Protein AF-A0A0N0KBH3-F1 (afdb_monomer_lite)

Foldseek 3Di:
DDDLVVVLVVLVVQLVVLVVVLVVLVVVLVVLVVVVVVVVVVLVVLVVVLVVDVVSVVCVVVVVVVSVVVVVVSVVVNVVSVVSNVVSVVSSVVSVVVSVVSVVVVVVVVVVVVVVVVVVVVVVVVVVVVVVVVVVVVVVVVPPD

Radius of gyration: 36.7 Å; chains: 1; bounding box: 67×26×117 Å

Structure (mmCIF, N/CA/C/O backbone):
data_AF-A0A0N0KBH3-F1
#
_entry.id   AF-A0A0N0KBH3-F1
#
loop_
_atom_site.group_PDB
_atom_site.id
_atom_site.type_symbol
_atom_site.label_atom_id
_atom_site.label_alt_id
_atom_site.label_comp_id
_atom_site.label_asym_id
_atom_site.label_entity_id
_atom_site.label_seq_id
_atom_site.pdbx_PDB_ins_code
_atom_site.Cartn_x
_atom_site.Cartn_y
_atom_site.Cartn_z
_atom_site.occupancy
_atom_site.B_iso_or_equiv
_atom_site.auth_seq_id
_atom_site.auth_comp_id
_atom_site.auth_asym_id
_atom_site.auth_atom_id
_atom_site.pdbx_PDB_model_num
ATOM 1 N N . MET A 1 1 ? -24.428 -12.129 28.822 1.00 52.78 1 MET A N 1
ATOM 2 C CA . MET A 1 1 ? -24.285 -11.418 27.528 1.00 52.78 1 MET A CA 1
ATOM 3 C C . MET A 1 1 ? -22.824 -11.517 27.086 1.00 52.78 1 MET A C 1
ATOM 5 O O . MET A 1 1 ? -21.962 -11.253 27.911 1.00 52.78 1 MET A O 1
ATOM 9 N N . LYS A 1 2 ? -22.540 -11.960 25.853 1.00 67.19 2 LYS A N 1
ATOM 10 C CA . LYS A 1 2 ? -21.178 -12.278 25.364 1.00 67.19 2 LYS A CA 1
ATOM 11 C C . LYS A 1 2 ? -20.293 -11.015 25.296 1.00 67.19 2 LYS A C 1
ATOM 13 O O . LYS A 1 2 ? -20.786 -9.957 24.891 1.00 67.19 2 LYS A O 1
ATOM 18 N N . ASP A 1 3 ? -19.036 -11.135 25.725 1.00 82.50 3 ASP A N 1
ATOM 19 C CA . ASP A 1 3 ? -18.014 -10.076 25.684 1.00 82.50 3 ASP A CA 1
ATOM 20 C C . ASP A 1 3 ? -17.643 -9.753 24.224 1.00 82.50 3 ASP A C 1
ATOM 22 O O . ASP A 1 3 ? -17.403 -10.668 23.434 1.00 82.50 3 ASP A O 1
ATOM 26 N N . LEU A 1 4 ? -17.631 -8.467 23.855 1.00 88.31 4 LEU A N 1
ATOM 27 C CA . LEU A 1 4 ? -17.267 -7.996 22.511 1.00 88.31 4 LEU A CA 1
ATOM 28 C C . LEU A 1 4 ? -15.755 -7.800 22.354 1.00 88.31 4 LEU A C 1
ATOM 30 O O . LEU A 1 4 ? -15.269 -7.741 21.226 1.00 88.31 4 LEU A O 1
ATOM 34 N N . LYS A 1 5 ? -14.982 -7.757 23.448 1.00 89.38 5 LYS A N 1
ATOM 35 C CA . LYS A 1 5 ? -13.524 -7.555 23.399 1.00 89.38 5 LYS A CA 1
ATOM 36 C C . LYS A 1 5 ? -12.787 -8.560 22.503 1.00 89.38 5 LYS A C 1
ATOM 38 O O . LYS A 1 5 ? -11.883 -8.141 21.778 1.00 89.38 5 LYS A O 1
ATOM 43 N N . PRO A 1 6 ? -13.122 -9.869 22.483 1.00 93.19 6 PRO A N 1
ATOM 44 C CA . PRO A 1 6 ? -12.511 -10.804 21.541 1.00 93.19 6 PRO A CA 1
ATOM 45 C C . PRO A 1 6 ? -12.784 -10.446 20.074 1.00 93.19 6 PRO A C 1
ATOM 47 O O . PRO A 1 6 ? -11.869 -10.544 19.261 1.00 93.19 6 PRO A O 1
ATOM 50 N N . LEU A 1 7 ? -13.999 -9.989 19.751 1.00 91.94 7 LEU A N 1
ATOM 51 C CA . LEU A 1 7 ? -14.376 -9.583 18.394 1.00 91.94 7 LEU A CA 1
ATOM 52 C C . LEU A 1 7 ? -13.689 -8.280 17.980 1.00 91.94 7 LEU A C 1
ATOM 54 O O . LEU A 1 7 ? -13.207 -8.185 16.858 1.00 91.94 7 LEU A O 1
ATOM 58 N N . ILE A 1 8 ? -13.561 -7.309 18.886 1.00 93.62 8 ILE A N 1
ATOM 59 C CA . ILE A 1 8 ? -12.809 -6.071 18.622 1.00 93.62 8 ILE A CA 1
ATOM 60 C C . ILE A 1 8 ? -11.345 -6.394 18.308 1.00 93.62 8 ILE A C 1
ATOM 62 O O . ILE A 1 8 ? -10.806 -5.912 17.318 1.00 93.62 8 ILE A O 1
ATOM 66 N N . ARG A 1 9 ? -10.710 -7.277 19.092 1.00 95.69 9 ARG A N 1
ATOM 67 C CA . ARG A 1 9 ? -9.327 -7.710 18.823 1.00 95.69 9 ARG A CA 1
ATOM 68 C C . ARG A 1 9 ? -9.185 -8.444 17.493 1.00 95.69 9 ARG A C 1
ATOM 70 O O . ARG A 1 9 ? -8.158 -8.296 16.839 1.00 95.69 9 ARG A O 1
ATOM 77 N N . LEU A 1 10 ? -10.179 -9.244 17.111 1.00 95.38 10 LEU A N 1
ATOM 78 C CA . LEU A 1 10 ? -10.188 -9.911 15.813 1.00 95.38 10 LEU A CA 1
ATOM 79 C C . LEU A 1 10 ? -10.247 -8.885 14.671 1.00 95.38 10 LEU A C 1
ATOM 81 O O . LEU A 1 10 ? -9.428 -8.956 13.764 1.00 95.38 10 LEU A O 1
ATOM 85 N N . ASN A 1 11 ? -11.142 -7.898 14.760 1.00 94.19 11 ASN A N 1
ATOM 86 C CA . ASN A 1 11 ? -11.269 -6.842 13.751 1.00 94.19 11 ASN A CA 1
ATOM 87 C C . ASN A 1 11 ? -10.026 -5.943 13.675 1.00 94.19 11 ASN A C 1
ATOM 89 O O . ASN A 1 11 ? -9.592 -5.602 12.582 1.00 94.19 11 ASN A O 1
ATOM 93 N N . GLN A 1 12 ? -9.394 -5.620 14.809 1.00 96.94 12 GLN A N 1
ATOM 94 C CA . GLN A 1 12 ? -8.119 -4.894 14.811 1.00 96.94 12 GLN A CA 1
ATOM 95 C C . GLN A 1 12 ? -7.033 -5.667 14.048 1.00 96.94 12 GLN A C 1
ATOM 97 O O . GLN A 1 12 ? -6.307 -5.084 13.248 1.00 96.94 12 GLN A O 1
ATOM 102 N N . ARG A 1 13 ? -6.933 -6.988 14.260 1.00 97.56 13 ARG A N 1
ATOM 103 C CA . ARG A 1 13 ? -5.973 -7.833 13.531 1.00 97.56 13 ARG A CA 1
ATOM 104 C C . ARG A 1 13 ? -6.260 -7.862 12.033 1.00 97.56 13 ARG A C 1
ATOM 106 O O . ARG A 1 13 ? -5.318 -7.818 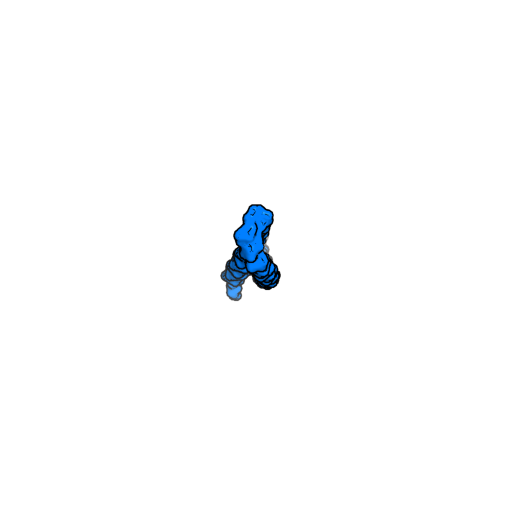11.250 1.00 97.56 13 ARG A O 1
ATOM 113 N N . GLU A 1 14 ? -7.532 -7.917 11.653 1.00 97.38 14 GLU A N 1
ATOM 114 C CA . GLU A 1 14 ? -7.958 -7.857 10.252 1.00 97.38 14 GLU A CA 1
ATOM 115 C C . GLU A 1 14 ? -7.547 -6.527 9.601 1.00 97.38 14 GLU A C 1
ATOM 117 O O . GLU A 1 14 ? -6.961 -6.514 8.519 1.00 97.38 14 GLU A O 1
ATOM 122 N N . VAL A 1 15 ? -7.772 -5.403 10.287 1.00 98.38 15 VAL A N 1
ATOM 123 C CA . VAL A 1 15 ? -7.330 -4.075 9.836 1.00 98.38 15 VAL A CA 1
ATOM 124 C C . VAL A 1 15 ? -5.812 -4.012 9.686 1.00 98.38 15 VAL A C 1
ATOM 126 O O . VAL A 1 15 ? -5.313 -3.551 8.657 1.00 98.38 15 VAL A O 1
ATOM 129 N N . ASP A 1 16 ? -5.064 -4.513 10.669 1.00 98.50 16 ASP A N 1
ATOM 130 C CA . ASP A 1 16 ? -3.601 -4.538 10.614 1.00 98.50 16 ASP A CA 1
ATOM 131 C C . ASP A 1 16 ? -3.096 -5.405 9.451 1.00 98.50 16 ASP A C 1
ATOM 133 O O . ASP A 1 16 ? -2.143 -5.032 8.764 1.00 98.50 16 ASP A O 1
ATOM 137 N N . GLN A 1 17 ? -3.742 -6.545 9.197 1.00 98.25 17 GLN A N 1
ATOM 138 C CA . GLN A 1 17 ? -3.422 -7.419 8.072 1.00 98.25 17 GLN A CA 1
ATOM 139 C C . GLN A 1 17 ? -3.672 -6.719 6.733 1.00 98.25 17 GLN A C 1
ATOM 141 O O . GLN A 1 17 ? -2.781 -6.701 5.885 1.00 98.25 17 GLN A O 1
ATOM 146 N N . ARG A 1 18 ? -4.837 -6.090 6.548 1.00 98.12 18 ARG A N 1
ATOM 147 C CA . ARG A 1 18 ? -5.158 -5.360 5.311 1.00 98.12 18 ARG A CA 1
ATOM 148 C C . ARG A 1 18 ? -4.232 -4.170 5.089 1.00 98.12 18 ARG A C 1
ATOM 150 O O . ARG A 1 18 ? -3.781 -3.946 3.971 1.00 98.12 18 ARG A O 1
ATOM 157 N N . ARG A 1 19 ? -3.859 -3.459 6.157 1.00 98.50 19 ARG A N 1
ATOM 158 C CA . ARG A 1 19 ? -2.873 -2.374 6.081 1.00 98.50 19 ARG A CA 1
ATOM 159 C C . ARG A 1 19 ? -1.519 -2.877 5.582 1.00 98.50 19 ARG A C 1
ATOM 161 O O . ARG A 1 19 ? -0.905 -2.215 4.755 1.00 98.50 19 ARG A O 1
ATOM 168 N N . ARG A 1 20 ? -1.062 -4.047 6.042 1.00 98.62 20 ARG A N 1
ATOM 169 C CA . ARG A 1 20 ? 0.182 -4.653 5.535 1.00 98.62 20 ARG A CA 1
ATOM 170 C C . ARG A 1 20 ? 0.100 -4.963 4.043 1.00 98.62 20 ARG A C 1
ATOM 172 O O . ARG A 1 20 ? 1.078 -4.727 3.347 1.00 98.62 20 ARG A O 1
ATOM 179 N N . VAL A 1 21 ? -1.044 -5.444 3.555 1.00 98.44 21 VAL A N 1
ATOM 180 C CA . VAL A 1 21 ? -1.249 -5.707 2.120 1.00 98.44 21 VAL A CA 1
ATOM 181 C C . VAL A 1 21 ? -1.138 -4.418 1.301 1.00 98.44 21 VAL A C 1
ATOM 183 O O . VAL A 1 21 ? -0.412 -4.397 0.313 1.00 98.44 21 VAL A O 1
ATOM 186 N N . VAL A 1 22 ? -1.782 -3.330 1.740 1.00 98.69 22 VAL A N 1
ATOM 187 C CA . VAL A 1 22 ? -1.674 -2.012 1.082 1.00 98.69 22 VAL A CA 1
ATOM 188 C C . VAL A 1 22 ? -0.215 -1.556 1.000 1.00 98.69 22 VAL A C 1
ATOM 190 O O . VAL A 1 22 ? 0.255 -1.207 -0.080 1.00 98.69 22 VAL A O 1
ATOM 193 N N . VAL A 1 23 ? 0.526 -1.636 2.110 1.00 98.62 23 VAL A N 1
ATOM 194 C CA . VAL A 1 23 ? 1.951 -1.263 2.144 1.00 98.62 23 VAL A CA 1
ATOM 195 C C . VAL A 1 23 ? 2.778 -2.125 1.185 1.00 98.62 23 VAL A C 1
ATOM 197 O O . VAL A 1 23 ? 3.570 -1.596 0.415 1.00 98.62 23 VAL A O 1
ATOM 200 N N . GLN A 1 24 ? 2.564 -3.443 1.159 1.00 98.50 24 GLN A N 1
ATOM 201 C CA . GLN A 1 24 ? 3.282 -4.346 0.250 1.00 98.50 24 GLN A CA 1
ATOM 202 C C . GLN A 1 24 ? 3.012 -4.045 -1.233 1.00 98.50 24 GLN A C 1
ATOM 204 O O . GLN A 1 24 ? 3.914 -4.180 -2.066 1.00 98.50 24 GLN A O 1
ATOM 209 N N . LEU A 1 25 ? 1.784 -3.645 -1.576 1.00 98.50 25 LEU A N 1
ATOM 210 C CA . LEU A 1 25 ? 1.422 -3.240 -2.937 1.00 98.50 25 LEU A CA 1
ATOM 211 C C . LEU A 1 25 ? 2.068 -1.904 -3.316 1.00 98.50 25 LEU A C 1
ATOM 213 O O . LEU A 1 25 ? 2.610 -1.796 -4.414 1.00 98.50 25 LEU A O 1
ATOM 217 N N . GLN A 1 26 ? 2.084 -0.929 -2.403 1.00 98.12 26 GLN A N 1
ATOM 218 C CA . GLN A 1 26 ? 2.777 0.352 -2.596 1.00 98.12 26 GLN A CA 1
ATOM 219 C C . GLN A 1 26 ? 4.282 0.142 -2.807 1.00 98.12 26 GLN A C 1
ATOM 221 O O . GLN A 1 26 ? 4.828 0.584 -3.813 1.00 98.12 26 GLN A O 1
ATOM 226 N N . GLU A 1 27 ? 4.933 -0.656 -1.957 1.00 98.50 27 GLU A N 1
ATOM 227 C CA . GLU A 1 27 ? 6.344 -1.017 -2.143 1.00 98.50 27 GLU A CA 1
ATOM 228 C C . GLU A 1 27 ? 6.594 -1.733 -3.482 1.00 98.50 27 GLU A C 1
ATOM 230 O O . GLU A 1 27 ? 7.654 -1.591 -4.090 1.00 98.50 27 GLU A O 1
ATOM 235 N N . SER A 1 28 ? 5.635 -2.535 -3.954 1.00 98.31 28 SER A N 1
ATOM 236 C CA . SER A 1 28 ? 5.736 -3.202 -5.256 1.00 98.31 28 SER A CA 1
ATOM 237 C C . SER A 1 28 ? 5.605 -2.222 -6.421 1.00 98.31 28 SER A C 1
ATOM 239 O O . SER A 1 28 ? 6.294 -2.399 -7.425 1.00 98.31 28 SER A O 1
ATOM 241 N N . GLN A 1 29 ? 4.774 -1.182 -6.293 1.00 98.00 29 GLN A N 1
ATOM 242 C CA . GLN A 1 29 ? 4.711 -0.091 -7.267 1.00 98.00 29 GLN A CA 1
ATOM 243 C C . GLN A 1 29 ? 6.025 0.690 -7.304 1.00 98.00 29 GLN A C 1
ATOM 245 O O . GLN A 1 29 ? 6.560 0.900 -8.390 1.00 98.00 29 GLN A O 1
ATOM 250 N N . ASP A 1 30 ? 6.580 1.041 -6.144 1.00 98.19 30 ASP A N 1
ATOM 251 C CA . ASP A 1 30 ? 7.848 1.774 -6.055 1.00 98.19 30 ASP A CA 1
ATOM 252 C C . ASP A 1 30 ? 8.996 0.983 -6.692 1.00 98.19 30 ASP A C 1
ATOM 254 O O . ASP A 1 30 ? 9.768 1.517 -7.492 1.00 98.19 30 ASP A O 1
ATOM 258 N N . ARG A 1 31 ? 9.068 -0.328 -6.415 1.00 98.50 31 ARG A N 1
ATOM 259 C CA . ARG A 1 31 ? 10.031 -1.225 -7.070 1.00 98.50 31 ARG A CA 1
ATOM 260 C C . ARG A 1 31 ? 9.841 -1.265 -8.583 1.00 98.50 31 ARG A C 1
ATOM 262 O O . ARG A 1 31 ? 10.826 -1.180 -9.307 1.00 98.50 31 ARG A O 1
ATOM 269 N N . LEU A 1 32 ? 8.602 -1.359 -9.071 1.00 98.31 32 LEU A N 1
ATOM 270 C CA . LEU A 1 32 ? 8.322 -1.383 -10.509 1.00 98.31 32 LEU A CA 1
ATOM 271 C C . LEU A 1 32 ? 8.749 -0.079 -11.198 1.00 98.31 32 LEU A C 1
ATOM 273 O O . LEU A 1 32 ? 9.273 -0.118 -12.311 1.00 98.31 32 LEU A O 1
ATOM 277 N N . VAL A 1 33 ? 8.534 1.068 -10.547 1.00 97.75 33 VAL A N 1
ATOM 278 C CA . VAL A 1 33 ? 8.978 2.375 -11.052 1.00 97.75 33 VAL A CA 1
ATOM 279 C C . VAL A 1 33 ? 10.501 2.416 -11.137 1.00 97.75 33 VAL A C 1
ATOM 281 O O . VAL A 1 33 ? 11.030 2.729 -12.201 1.00 97.75 33 VAL A O 1
ATOM 284 N N . ALA A 1 34 ? 11.203 2.007 -10.078 1.00 98.25 34 ALA A N 1
ATOM 285 C CA . ALA A 1 34 ? 12.663 1.954 -10.073 1.00 98.25 34 ALA A CA 1
ATOM 286 C C . ALA A 1 34 ? 13.222 0.984 -11.136 1.00 98.25 34 ALA A C 1
ATOM 288 O O . ALA A 1 34 ? 14.166 1.325 -11.848 1.00 98.25 34 ALA A O 1
ATOM 289 N N . GLU A 1 35 ? 12.625 -0.204 -11.288 1.00 98.12 35 GLU A N 1
ATOM 290 C CA . GLU A 1 35 ? 12.979 -1.170 -12.339 1.00 98.12 35 GLU A CA 1
ATOM 291 C C . GLU A 1 35 ? 12.814 -0.562 -13.737 1.00 98.12 35 GLU A C 1
ATOM 293 O O . GLU A 1 35 ? 13.702 -0.696 -14.582 1.00 98.12 35 GLU A O 1
ATOM 298 N N . ARG A 1 36 ? 11.696 0.132 -13.982 1.00 97.94 36 ARG A N 1
ATOM 299 C CA . ARG A 1 36 ? 11.432 0.797 -15.261 1.00 97.94 36 ARG A CA 1
ATOM 300 C C . ARG A 1 3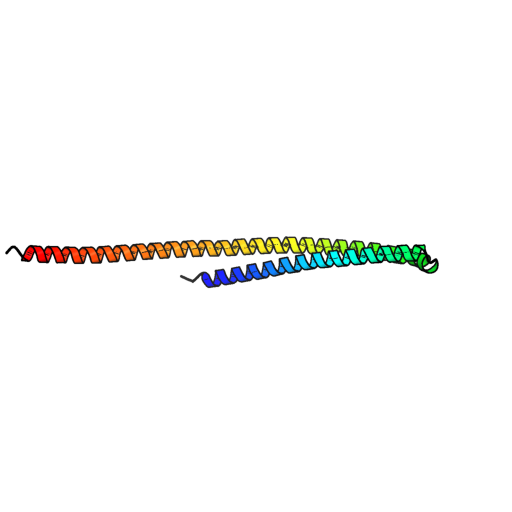6 ? 12.446 1.904 -15.528 1.00 97.94 36 ARG A C 1
ATOM 302 O O . ARG A 1 36 ? 12.954 1.992 -16.638 1.00 97.94 36 ARG A O 1
ATOM 309 N N . GLU A 1 37 ? 12.754 2.741 -14.544 1.00 98.25 37 GLU A N 1
ATOM 310 C CA . GLU A 1 37 ? 13.740 3.815 -14.703 1.00 98.25 37 GLU A CA 1
ATOM 311 C C . GLU A 1 37 ? 15.121 3.261 -15.056 1.00 98.25 37 GLU A C 1
ATOM 313 O O . GLU A 1 37 ? 15.750 3.735 -16.001 1.00 98.25 37 GLU A O 1
ATOM 318 N N . GLN A 1 38 ? 15.572 2.216 -14.358 1.00 98.12 38 GLN A N 1
ATOM 319 C CA . GLN A 1 38 ? 16.831 1.539 -14.675 1.00 98.12 38 GLN A CA 1
ATOM 320 C C . GLN A 1 38 ? 16.826 0.959 -16.090 1.00 98.12 38 GLN A C 1
ATOM 322 O O . GLN A 1 38 ? 17.811 1.096 -16.816 1.00 98.12 38 GLN A O 1
ATOM 327 N N . PHE A 1 39 ? 15.717 0.341 -16.495 1.00 98.06 39 PHE A N 1
ATOM 328 C CA . PHE A 1 39 ? 15.544 -0.170 -17.847 1.00 98.06 39 PHE A CA 1
ATOM 329 C C . PHE A 1 39 ? 15.633 0.948 -18.898 1.00 98.06 39 PHE A C 1
ATOM 331 O O . PHE A 1 39 ? 16.373 0.816 -19.868 1.00 98.06 39 PHE A O 1
ATOM 338 N N . GLU A 1 40 ? 14.961 2.081 -18.691 1.00 97.94 40 GLU A N 1
ATOM 339 C CA . GLU A 1 40 ? 15.025 3.221 -19.616 1.00 97.94 40 GLU A CA 1
ATOM 340 C C . GLU A 1 40 ? 16.443 3.803 -19.730 1.00 97.94 40 GLU A C 1
ATOM 342 O O . GLU A 1 40 ? 16.877 4.163 -20.825 1.00 97.94 40 GLU A O 1
ATOM 347 N N . GLN A 1 41 ? 17.213 3.827 -18.636 1.00 98.12 41 GLN A N 1
ATOM 348 C CA . GLN A 1 41 ? 18.628 4.212 -18.693 1.00 98.12 41 GLN A CA 1
ATOM 349 C C . GLN A 1 41 ? 19.457 3.235 -19.536 1.00 98.12 41 GLN A C 1
ATOM 351 O O . GLN A 1 41 ? 20.274 3.664 -20.351 1.00 98.12 41 GLN A O 1
ATOM 356 N N . GLN A 1 42 ? 19.226 1.925 -19.402 1.00 97.00 42 GLN A N 1
ATOM 357 C CA . GLN A 1 42 ? 19.899 0.919 -20.233 1.00 97.00 42 GLN A CA 1
ATOM 358 C C . GLN A 1 42 ? 19.560 1.089 -21.718 1.00 97.00 42 GLN A C 1
ATOM 360 O O . GLN A 1 42 ? 20.443 0.975 -22.564 1.00 97.00 42 GLN A O 1
ATOM 365 N N . VAL A 1 43 ? 18.305 1.416 -22.043 1.00 97.44 43 VAL A N 1
ATOM 366 C CA . VAL A 1 43 ? 17.875 1.694 -23.422 1.00 97.44 43 VAL A CA 1
ATOM 367 C C . VAL A 1 43 ? 18.636 2.878 -24.020 1.00 97.44 43 VAL A C 1
ATOM 369 O O . VAL A 1 43 ? 19.040 2.816 -25.182 1.00 97.44 43 VAL A O 1
ATOM 372 N N . ILE A 1 44 ? 18.850 3.945 -23.243 1.00 97.62 44 ILE A N 1
ATOM 373 C CA . ILE A 1 44 ? 19.622 5.115 -23.685 1.00 97.62 44 ILE A CA 1
ATOM 374 C C . ILE A 1 44 ? 21.069 4.715 -23.992 1.00 97.62 44 ILE A C 1
ATOM 376 O O . ILE A 1 44 ? 21.565 5.029 -25.073 1.00 97.62 44 ILE A O 1
ATOM 380 N N . VAL A 1 45 ? 21.714 3.973 -23.087 1.00 96.44 45 VAL A N 1
ATOM 381 C CA . VAL A 1 45 ? 23.091 3.491 -23.279 1.00 96.44 45 VAL A CA 1
ATOM 382 C C . VAL A 1 45 ? 23.204 2.624 -24.535 1.00 96.44 45 VAL A C 1
ATOM 384 O O . VAL A 1 45 ? 24.087 2.856 -25.358 1.00 96.44 45 VAL A O 1
ATOM 387 N N . GLU A 1 46 ? 22.293 1.668 -24.727 1.00 94.94 46 GLU A N 1
ATOM 388 C CA . GLU A 1 46 ? 22.314 0.767 -25.886 1.00 94.94 46 GLU A CA 1
ATOM 389 C C . GLU A 1 46 ? 22.135 1.528 -27.208 1.00 94.94 46 GLU A C 1
ATOM 391 O O . GLU A 1 46 ? 22.816 1.249 -28.197 1.00 94.94 46 GLU A O 1
ATOM 396 N N . ARG A 1 47 ? 21.251 2.534 -27.228 1.00 95.81 47 ARG A N 1
ATOM 397 C CA . ARG A 1 47 ? 21.065 3.417 -28.388 1.00 95.81 47 ARG A CA 1
ATOM 398 C C . ARG A 1 47 ? 22.341 4.182 -28.717 1.00 95.81 47 ARG A C 1
ATOM 400 O O . ARG A 1 47 ? 22.721 4.253 -29.885 1.00 95.81 47 ARG A O 1
ATOM 407 N N . ASP A 1 48 ? 22.975 4.769 -27.710 1.00 96.56 48 ASP A N 1
ATOM 408 C CA . ASP A 1 48 ? 24.164 5.594 -27.905 1.00 96.56 48 ASP A CA 1
ATOM 409 C C . ASP A 1 48 ? 25.356 4.733 -28.377 1.00 96.56 48 ASP A C 1
ATOM 411 O O . ASP A 1 48 ? 26.107 5.145 -29.262 1.00 96.56 48 ASP A O 1
ATOM 415 N N . LEU A 1 49 ? 25.473 3.490 -27.895 1.00 95.19 49 LEU A N 1
ATOM 416 C CA . LEU A 1 49 ? 26.447 2.514 -28.399 1.00 95.19 49 LEU A CA 1
ATOM 417 C C . LEU A 1 49 ? 26.158 2.110 -29.850 1.00 95.19 49 LEU A C 1
ATOM 419 O O . LEU A 1 49 ? 27.052 2.170 -30.696 1.00 95.19 49 LEU A O 1
ATOM 423 N N . ALA A 1 50 ? 24.908 1.774 -30.175 1.00 95.25 50 ALA A N 1
ATOM 424 C CA . ALA A 1 50 ? 24.509 1.427 -31.538 1.00 95.25 50 ALA A CA 1
ATOM 425 C C . ALA A 1 50 ? 24.731 2.567 -32.548 1.00 95.25 50 ALA A C 1
ATOM 427 O O . ALA A 1 50 ? 24.943 2.303 -33.729 1.00 95.25 50 ALA A O 1
ATOM 428 N N . ALA A 1 51 ? 24.724 3.827 -32.102 1.00 94.50 51 ALA A N 1
ATOM 429 C CA . ALA A 1 51 ? 25.043 4.978 -32.945 1.00 94.50 51 ALA A CA 1
ATOM 430 C C . ALA A 1 51 ? 26.537 5.074 -33.315 1.00 94.50 51 ALA A C 1
ATOM 432 O O . ALA A 1 51 ? 26.883 5.740 -34.291 1.00 94.50 51 ALA A O 1
ATOM 433 N N . THR A 1 52 ? 27.419 4.426 -32.548 1.00 96.06 52 THR A N 1
ATOM 434 C CA . THR A 1 52 ? 28.883 4.517 -32.705 1.00 96.06 52 THR A CA 1
ATOM 435 C C . THR A 1 52 ? 29.522 3.258 -33.295 1.00 96.06 52 THR A C 1
ATOM 437 O O . THR A 1 52 ? 30.619 3.343 -33.845 1.00 96.06 52 THR A O 1
ATOM 440 N N . ASP A 1 53 ? 28.835 2.113 -33.255 1.00 95.50 53 ASP A N 1
ATOM 441 C CA . ASP A 1 53 ? 29.318 0.831 -33.777 1.00 95.50 53 ASP A CA 1
ATOM 442 C C . ASP A 1 53 ? 28.379 0.265 -34.862 1.00 95.50 53 ASP A C 1
ATOM 444 O O . ASP A 1 53 ? 27.199 0.001 -34.629 1.00 95.50 53 ASP A O 1
ATOM 448 N N . LEU A 1 54 ? 28.914 0.027 -36.067 1.00 92.00 54 LEU A N 1
ATOM 449 C CA . LEU A 1 54 ? 28.153 -0.463 -37.225 1.00 92.00 54 LEU A CA 1
ATOM 450 C C . LEU A 1 54 ? 27.588 -1.884 -37.039 1.00 92.00 54 LEU A C 1
ATOM 452 O O . LEU A 1 54 ? 26.572 -2.225 -37.648 1.00 92.00 54 LEU A O 1
ATOM 456 N N . MET A 1 55 ? 28.243 -2.740 -36.253 1.00 91.75 55 MET A N 1
ATOM 457 C CA . MET A 1 55 ? 27.737 -4.079 -35.943 1.00 91.75 55 MET A CA 1
ATOM 458 C C . MET A 1 55 ? 26.552 -3.992 -34.981 1.00 91.75 55 MET A C 1
ATOM 460 O O . MET A 1 55 ? 25.541 -4.653 -35.223 1.00 91.75 55 MET A O 1
ATOM 464 N N . LEU A 1 56 ? 26.627 -3.129 -33.964 1.00 92.50 56 LEU A N 1
ATOM 465 C CA . LEU A 1 56 ? 25.509 -2.872 -33.047 1.00 92.50 56 LEU A CA 1
ATOM 466 C C . LEU A 1 56 ? 24.342 -2.152 -33.742 1.00 92.50 56 LEU A C 1
ATOM 468 O O . LEU A 1 56 ? 23.179 -2.488 -33.517 1.00 92.50 56 LEU A O 1
ATOM 472 N N . ALA A 1 57 ? 24.624 -1.240 -34.675 1.00 93.12 57 ALA A N 1
ATOM 473 C CA . ALA A 1 57 ? 23.600 -0.578 -35.485 1.00 93.12 57 ALA A CA 1
ATOM 474 C C . ALA A 1 57 ? 22.709 -1.577 -36.250 1.00 93.12 57 ALA A C 1
ATOM 476 O O . ALA A 1 57 ? 21.511 -1.347 -36.423 1.00 93.12 57 ALA A O 1
ATOM 477 N N . LYS A 1 58 ? 23.273 -2.712 -36.693 1.00 94.88 58 LYS A N 1
ATOM 478 C CA . LYS A 1 58 ? 22.529 -3.756 -37.419 1.00 94.88 58 LYS A CA 1
ATOM 479 C C . LYS A 1 58 ? 21.574 -4.544 -36.521 1.00 94.88 58 LYS A C 1
ATOM 481 O O . LYS A 1 58 ? 20.517 -4.955 -36.996 1.00 94.88 58 LYS A O 1
ATOM 486 N N . SER A 1 59 ? 21.924 -4.777 -35.255 1.00 93.50 59 SER A N 1
ATOM 487 C CA . SER A 1 59 ? 21.068 -5.491 -34.293 1.00 93.50 59 SER A CA 1
ATOM 488 C C . SER A 1 59 ? 20.055 -4.573 -33.599 1.00 93.50 59 SER A C 1
ATOM 490 O O . SER A 1 59 ? 19.018 -5.053 -33.130 1.00 93.50 59 SER A O 1
ATOM 492 N N . TYR A 1 60 ? 20.301 -3.261 -33.588 1.00 93.56 60 TYR A N 1
ATOM 493 C CA . TYR A 1 60 ? 19.478 -2.275 -32.890 1.00 93.56 60 TYR A CA 1
ATOM 494 C C . TYR A 1 60 ? 17.974 -2.306 -33.235 1.00 93.56 60 TYR A C 1
ATOM 496 O O . TYR A 1 60 ? 17.168 -2.249 -32.310 1.00 93.56 60 TYR A O 1
ATOM 504 N N . PRO A 1 61 ? 17.520 -2.488 -34.495 1.00 95.25 61 PRO A N 1
ATOM 505 C CA . PRO A 1 61 ? 16.084 -2.569 -34.787 1.00 95.25 61 PRO A CA 1
ATOM 506 C C . PRO A 1 61 ? 15.372 -3.737 -34.086 1.00 95.25 61 PRO A C 1
ATOM 508 O O . PRO A 1 61 ? 14.205 -3.628 -33.711 1.00 95.25 61 PRO A O 1
ATOM 511 N N . ALA A 1 62 ? 16.057 -4.871 -33.897 1.00 95.44 62 ALA A N 1
ATOM 512 C CA . ALA A 1 62 ? 15.501 -5.998 -33.152 1.00 95.44 62 ALA A CA 1
ATOM 513 C C . ALA A 1 62 ? 15.423 -5.689 -31.650 1.00 95.44 62 ALA A C 1
ATOM 515 O O . ALA A 1 62 ? 14.419 -6.014 -31.016 1.00 95.44 62 ALA A O 1
ATOM 516 N N . PHE A 1 63 ? 16.445 -5.020 -31.108 1.00 95.12 63 PHE A N 1
ATOM 517 C CA . PHE A 1 63 ? 16.441 -4.520 -29.735 1.00 95.12 63 PHE A CA 1
ATOM 518 C C . PHE A 1 63 ? 15.310 -3.507 -29.504 1.00 95.12 63 PHE A C 1
ATOM 520 O O . PHE A 1 63 ? 14.523 -3.690 -28.582 1.00 95.12 63 PHE A O 1
ATOM 527 N N . ALA A 1 64 ? 15.150 -2.510 -30.378 1.00 95.88 64 ALA A N 1
ATOM 528 C CA . ALA A 1 64 ? 14.120 -1.476 -30.264 1.00 95.88 64 ALA A CA 1
ATOM 529 C C . ALA A 1 64 ? 12.697 -2.061 -30.207 1.00 95.88 64 ALA A C 1
ATOM 531 O O . ALA A 1 64 ? 11.914 -1.684 -29.339 1.00 95.88 64 ALA A O 1
ATOM 532 N N . ARG A 1 65 ? 12.388 -3.061 -31.045 1.00 97.31 65 ARG A N 1
ATOM 533 C CA . ARG A 1 65 ? 11.099 -3.777 -30.969 1.00 97.31 65 ARG A CA 1
ATOM 534 C C . ARG A 1 65 ? 10.894 -4.477 -29.627 1.00 97.31 65 ARG A C 1
ATOM 536 O O . ARG A 1 65 ? 9.796 -4.464 -29.080 1.00 97.31 65 ARG A O 1
ATOM 543 N N . ARG A 1 66 ? 11.947 -5.086 -29.071 1.00 97.12 66 ARG A N 1
ATOM 544 C CA . ARG A 1 66 ? 11.881 -5.697 -27.735 1.00 97.12 66 ARG A CA 1
ATOM 545 C C . ARG A 1 66 ? 11.656 -4.641 -26.652 1.00 97.12 66 ARG A C 1
ATOM 547 O O . ARG A 1 66 ? 10.921 -4.907 -25.708 1.00 97.12 66 ARG A O 1
ATOM 554 N N . VAL A 1 67 ? 12.261 -3.462 -26.788 1.00 97.88 67 VAL A N 1
ATOM 555 C CA . VAL A 1 67 ? 12.068 -2.349 -25.851 1.00 97.88 67 VAL A CA 1
ATOM 556 C C . VAL A 1 67 ? 10.614 -1.893 -25.821 1.00 97.88 67 VAL A C 1
ATOM 558 O O . VAL A 1 67 ? 10.067 -1.729 -24.737 1.00 97.88 67 VAL A O 1
ATOM 561 N N . GLU A 1 68 ? 9.974 -1.741 -26.980 1.00 97.50 68 GLU A N 1
ATOM 562 C CA . GLU A 1 68 ? 8.545 -1.409 -27.067 1.00 97.50 68 GLU A CA 1
ATOM 563 C C . GLU A 1 68 ? 7.685 -2.451 -26.339 1.00 97.50 68 GLU A C 1
ATOM 565 O O . GLU A 1 68 ? 6.904 -2.100 -25.458 1.00 97.50 68 GLU A O 1
ATOM 570 N N . MET A 1 69 ? 7.916 -3.744 -26.597 1.00 98.06 69 MET A N 1
ATOM 571 C CA . MET A 1 69 ? 7.188 -4.821 -25.913 1.00 98.06 69 MET A CA 1
ATOM 572 C C . MET A 1 69 ? 7.358 -4.792 -24.386 1.00 98.06 69 MET A C 1
ATOM 574 O O . MET A 1 69 ? 6.401 -5.052 -23.654 1.00 98.06 69 MET A O 1
ATOM 578 N N . LEU A 1 70 ? 8.571 -4.497 -23.906 1.00 97.56 70 LEU A N 1
ATOM 579 C CA . LEU A 1 70 ? 8.871 -4.407 -22.476 1.00 97.56 70 LEU A CA 1
ATOM 580 C C . LEU A 1 70 ? 8.239 -3.165 -21.840 1.00 97.56 70 LEU A C 1
ATOM 582 O O . LEU A 1 70 ? 7.721 -3.257 -20.730 1.00 97.56 70 LEU A O 1
ATOM 586 N N . ARG A 1 71 ? 8.221 -2.020 -22.532 1.00 98.06 71 ARG A N 1
ATOM 587 C CA . ARG A 1 71 ? 7.511 -0.816 -22.070 1.00 98.06 71 ARG A CA 1
ATOM 588 C C . ARG A 1 71 ? 6.025 -1.089 -21.890 1.00 98.06 71 ARG A C 1
ATOM 590 O O . ARG A 1 71 ? 5.493 -0.812 -20.816 1.00 98.06 71 ARG A O 1
ATOM 597 N N . ASP A 1 72 ? 5.397 -1.727 -22.874 1.00 98.25 72 ASP A N 1
ATOM 598 C CA . ASP A 1 72 ? 3.993 -2.123 -22.771 1.00 98.25 72 ASP A CA 1
ATOM 599 C C . ASP A 1 72 ? 3.768 -3.095 -21.598 1.00 98.25 72 ASP A C 1
ATOM 601 O O . ASP A 1 72 ? 2.731 -3.069 -20.934 1.00 98.25 72 ASP A O 1
ATOM 605 N N . GLU A 1 73 ? 4.730 -3.980 -21.318 1.00 97.88 73 GLU A N 1
ATOM 606 C CA . GLU A 1 73 ? 4.670 -4.881 -20.166 1.00 97.88 73 GLU A CA 1
ATOM 607 C C . GLU A 1 73 ? 4.751 -4.128 -18.833 1.00 97.88 73 GLU A C 1
ATOM 609 O O . GLU A 1 73 ? 3.935 -4.390 -17.945 1.00 97.88 73 GLU A O 1
ATOM 614 N N . TYR A 1 74 ? 5.671 -3.170 -18.695 1.00 98.12 74 TYR A N 1
ATOM 615 C CA . TYR A 1 74 ? 5.749 -2.299 -17.520 1.00 98.12 74 TYR A CA 1
ATOM 616 C C . TYR A 1 74 ? 4.446 -1.527 -17.307 1.00 98.12 74 TYR A C 1
ATOM 618 O O . TYR A 1 74 ? 3.962 -1.447 -16.177 1.00 98.12 74 TYR A O 1
ATOM 626 N N . GLU A 1 75 ? 3.839 -1.008 -18.374 1.00 97.94 75 GLU A N 1
ATOM 627 C CA . GLU A 1 75 ? 2.559 -0.302 -18.298 1.00 97.94 75 GLU A CA 1
ATOM 628 C C . GLU A 1 75 ? 1.419 -1.219 -17.849 1.00 97.94 75 GLU A C 1
ATOM 630 O O . GLU A 1 75 ? 0.666 -0.861 -16.938 1.00 97.94 75 GLU A O 1
ATOM 635 N N . ARG A 1 76 ? 1.324 -2.433 -18.405 1.00 98.38 76 ARG A N 1
ATOM 636 C CA . ARG A 1 76 ? 0.333 -3.435 -17.973 1.00 98.38 76 ARG A CA 1
ATOM 637 C C . ARG A 1 76 ? 0.523 -3.839 -16.511 1.00 98.38 76 ARG A C 1
ATOM 639 O O . ARG A 1 76 ? -0.458 -3.910 -15.765 1.00 98.38 76 ARG A O 1
ATOM 646 N N . ARG A 1 77 ? 1.766 -4.083 -16.081 1.00 98.25 77 ARG A N 1
ATOM 647 C CA . ARG A 1 77 ? 2.097 -4.407 -14.681 1.00 98.25 77 ARG A CA 1
ATOM 648 C C . ARG A 1 77 ? 1.726 -3.253 -13.750 1.00 98.25 77 ARG A C 1
ATOM 650 O O . ARG A 1 77 ? 1.100 -3.488 -12.720 1.00 98.25 77 ARG A O 1
ATOM 657 N N . ALA A 1 78 ? 2.027 -2.013 -14.136 1.00 98.19 78 ALA A N 1
ATOM 658 C CA . ALA A 1 78 ? 1.686 -0.827 -13.356 1.00 98.19 78 ALA A CA 1
ATOM 659 C C . ALA A 1 78 ? 0.167 -0.635 -13.240 1.00 98.19 78 ALA A C 1
ATOM 661 O O . ALA A 1 78 ? -0.335 -0.369 -12.151 1.00 98.19 78 ALA A O 1
ATOM 662 N N . ALA A 1 79 ? -0.578 -0.807 -14.335 1.00 98.25 79 ALA A N 1
ATOM 663 C CA . ALA A 1 79 ? -2.038 -0.735 -14.318 1.00 98.25 79 ALA A CA 1
ATOM 664 C C . ALA A 1 79 ? -2.656 -1.814 -13.413 1.00 98.25 79 ALA A C 1
ATOM 666 O O . ALA A 1 79 ? -3.572 -1.526 -12.645 1.00 98.25 79 ALA A O 1
ATOM 667 N N . THR A 1 80 ? -2.112 -3.032 -13.454 1.00 98.31 80 THR A N 1
ATOM 668 C CA . THR A 1 80 ? -2.553 -4.140 -12.594 1.00 98.31 80 THR A CA 1
ATOM 669 C C . THR A 1 80 ? -2.320 -3.817 -11.118 1.00 98.31 80 THR A C 1
ATOM 671 O O . THR A 1 80 ? -3.262 -3.872 -10.332 1.00 98.31 80 THR A O 1
ATOM 674 N N . LEU A 1 81 ? -1.109 -3.381 -10.750 1.00 98.38 81 LEU A N 1
ATOM 675 C CA . LEU A 1 81 ? -0.788 -2.998 -9.370 1.00 98.38 81 LEU A CA 1
ATOM 676 C C . LEU A 1 81 ? -1.629 -1.820 -8.864 1.00 98.38 81 LEU A C 1
ATOM 678 O O . LEU A 1 81 ? -1.905 -1.746 -7.670 1.00 98.38 81 LEU A O 1
ATOM 682 N N . ARG A 1 82 ? -2.023 -0.881 -9.734 1.00 98.06 82 ARG A N 1
ATOM 683 C CA . ARG A 1 82 ? -2.930 0.218 -9.356 1.00 98.06 82 ARG A C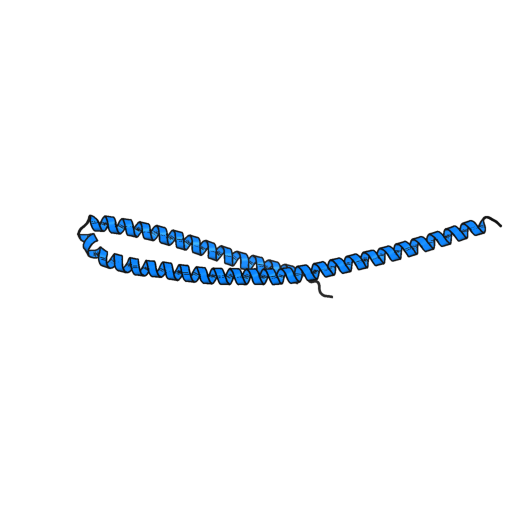A 1
ATOM 684 C C . ARG A 1 82 ? -4.315 -0.302 -9.003 1.00 98.06 82 ARG A C 1
ATOM 686 O O . ARG A 1 82 ? -4.819 0.022 -7.936 1.00 98.06 82 ARG A O 1
ATOM 693 N N . LEU A 1 83 ? -4.883 -1.161 -9.845 1.00 98.50 83 LEU A N 1
ATOM 694 C CA . LEU A 1 83 ? -6.190 -1.761 -9.584 1.00 98.50 83 LEU A CA 1
ATOM 695 C C . LEU A 1 83 ? -6.180 -2.636 -8.320 1.00 98.50 83 LEU A C 1
ATOM 697 O O . LEU A 1 83 ? -7.144 -2.651 -7.557 1.00 98.50 83 LEU A O 1
ATOM 701 N N . GLU A 1 84 ? -5.099 -3.381 -8.090 1.00 98.50 84 GLU A N 1
ATOM 702 C CA . GLU A 1 84 ? -4.926 -4.169 -6.867 1.00 98.50 84 GLU A CA 1
ATOM 703 C C . GLU A 1 84 ? -4.822 -3.282 -5.624 1.00 98.50 84 GLU A C 1
ATOM 705 O O . GLU A 1 84 ? -5.441 -3.595 -4.607 1.00 98.50 84 GLU A O 1
ATOM 710 N N . LEU A 1 85 ? -4.092 -2.164 -5.713 1.00 98.44 85 LEU A N 1
ATOM 711 C CA . LEU A 1 85 ? -3.980 -1.194 -4.628 1.00 98.44 85 LEU A CA 1
ATOM 712 C C . LEU A 1 85 ? -5.337 -0.565 -4.299 1.00 98.44 85 LEU A C 1
ATOM 714 O O . LEU A 1 85 ? -5.731 -0.583 -3.138 1.00 98.44 85 LEU A O 1
ATOM 718 N N . GLU A 1 86 ? -6.080 -0.097 -5.304 1.00 98.44 86 GLU A N 1
ATOM 719 C CA . GLU A 1 86 ? -7.424 0.473 -5.120 1.00 98.44 86 GLU A CA 1
ATOM 720 C C . GLU A 1 86 ? -8.358 -0.511 -4.398 1.00 98.44 86 GLU A C 1
ATOM 722 O O . GLU A 1 86 ? -9.021 -0.163 -3.419 1.00 98.44 86 GLU A O 1
ATOM 727 N N . ARG A 1 87 ? -8.354 -1.783 -4.818 1.00 98.50 87 ARG A N 1
ATOM 728 C CA . ARG A 1 87 ? -9.136 -2.845 -4.164 1.00 98.50 87 ARG A CA 1
ATOM 729 C C . ARG A 1 87 ? -8.683 -3.102 -2.727 1.00 98.50 87 ARG A C 1
ATOM 731 O O . ARG A 1 87 ? -9.517 -3.332 -1.852 1.00 98.50 87 ARG A O 1
ATOM 738 N N . ALA A 1 88 ? -7.377 -3.094 -2.470 1.00 98.56 88 ALA A N 1
ATOM 739 C CA . ALA A 1 88 ? -6.833 -3.293 -1.131 1.00 98.56 88 ALA A CA 1
ATOM 740 C C . ALA A 1 88 ? -7.167 -2.121 -0.193 1.00 98.56 88 ALA A C 1
ATOM 742 O O . ALA A 1 88 ? -7.474 -2.342 0.981 1.00 98.56 88 ALA A O 1
ATOM 743 N N . GLU A 1 89 ? -7.155 -0.889 -0.700 1.00 98.38 89 GLU A N 1
ATOM 744 C CA . GLU A 1 89 ? -7.556 0.311 0.035 1.00 98.38 89 GLU A CA 1
ATOM 745 C C . GLU A 1 89 ? -9.051 0.298 0.368 1.00 98.38 89 GLU A C 1
ATOM 747 O O . GLU A 1 89 ? -9.427 0.569 1.511 1.00 98.38 89 GLU A O 1
ATOM 752 N N . GLU A 1 90 ? -9.906 -0.099 -0.579 1.00 98.62 90 GLU A N 1
ATOM 753 C CA . GLU A 1 90 ? -11.340 -0.273 -0.332 1.00 98.62 90 GLU A CA 1
ATOM 754 C C . GLU A 1 90 ? -11.598 -1.349 0.733 1.00 98.62 90 GLU A C 1
ATOM 756 O O . GLU A 1 90 ? -12.345 -1.123 1.693 1.00 98.62 90 GLU A O 1
ATOM 761 N N . ALA A 1 91 ? -10.910 -2.489 0.626 1.00 98.25 91 ALA A N 1
ATOM 762 C CA . ALA A 1 91 ? -10.971 -3.564 1.606 1.00 98.25 91 ALA A CA 1
ATOM 763 C C . ALA A 1 91 ? -10.502 -3.098 2.998 1.00 98.25 91 ALA A C 1
ATOM 765 O O . ALA A 1 91 ? -11.107 -3.459 4.013 1.00 98.25 91 ALA A O 1
ATOM 766 N N . LEU A 1 92 ? -9.434 -2.302 3.080 1.00 98.50 92 LEU A N 1
ATOM 767 C CA . LEU A 1 92 ? -8.963 -1.719 4.336 1.00 98.50 92 LEU A CA 1
ATOM 768 C C . LEU A 1 92 ? -10.003 -0.758 4.925 1.00 98.50 92 LEU A C 1
ATOM 770 O O . LEU A 1 92 ? -10.292 -0.822 6.12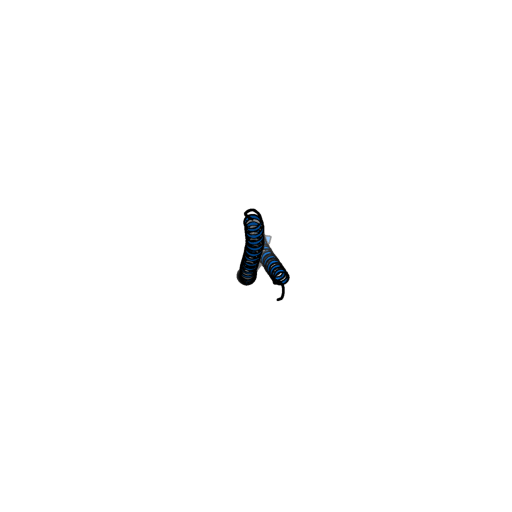2 1.00 98.50 92 LEU A O 1
ATOM 774 N N . ALA A 1 93 ? -10.596 0.100 4.093 1.00 98.44 93 ALA A N 1
ATOM 775 C CA . ALA A 1 93 ? -11.635 1.032 4.512 1.00 98.44 93 ALA A CA 1
ATOM 776 C C . ALA A 1 93 ? -12.875 0.300 5.052 1.00 98.44 93 ALA A C 1
ATOM 778 O O . ALA A 1 93 ? -13.452 0.720 6.056 1.00 98.44 93 ALA A O 1
ATOM 779 N N . GLU A 1 94 ? -13.271 -0.811 4.430 1.00 98.06 94 GLU A N 1
ATOM 780 C CA . GLU A 1 94 ? -14.360 -1.659 4.918 1.00 98.06 94 GLU A CA 1
ATOM 781 C C . GLU A 1 94 ? -14.053 -2.268 6.290 1.00 98.06 94 GLU A C 1
ATOM 783 O O . GLU A 1 94 ? -14.868 -2.149 7.208 1.00 98.06 94 GLU A O 1
ATOM 788 N N . ALA A 1 95 ? -12.859 -2.838 6.472 1.00 97.62 95 ALA A N 1
ATOM 789 C CA . ALA A 1 95 ? -12.455 -3.401 7.759 1.00 97.62 95 ALA A CA 1
ATOM 790 C C . ALA A 1 95 ? -12.412 -2.339 8.870 1.00 97.62 95 ALA A C 1
ATOM 792 O O . ALA A 1 95 ? -12.839 -2.602 9.995 1.00 97.62 95 ALA A O 1
ATOM 793 N N . PHE A 1 96 ? -11.980 -1.113 8.553 1.00 97.69 96 PHE A N 1
ATOM 794 C CA . PHE A 1 96 ? -12.035 0.010 9.492 1.00 97.69 96 PHE A CA 1
ATOM 795 C C . PHE A 1 96 ? -13.461 0.365 9.912 1.00 97.69 96 PHE A C 1
ATOM 797 O O . PHE A 1 96 ? -13.705 0.620 11.095 1.00 97.69 96 PHE A O 1
ATOM 804 N N . ARG A 1 97 ? -14.410 0.385 8.966 1.00 98.00 97 ARG A N 1
ATOM 805 C CA . ARG A 1 97 ? -15.824 0.653 9.274 1.00 98.00 97 ARG A CA 1
ATOM 806 C C . ARG A 1 97 ? -16.393 -0.410 10.212 1.00 98.00 97 ARG A C 1
ATOM 808 O O . ARG A 1 97 ? -17.042 -0.056 11.198 1.00 98.00 97 ARG A O 1
ATOM 815 N N . GLU A 1 98 ? -16.111 -1.685 9.954 1.00 95.44 98 GLU A N 1
ATOM 816 C CA . GLU A 1 98 ? -16.590 -2.779 10.805 1.00 95.44 98 GLU A CA 1
ATOM 817 C C . GLU A 1 98 ? -15.944 -2.743 12.198 1.00 95.44 98 GLU A C 1
ATOM 819 O O . GLU A 1 98 ? -16.641 -2.851 13.209 1.00 95.44 98 GLU A O 1
ATOM 824 N N . GLN A 1 99 ? -14.637 -2.477 12.283 1.00 96.19 99 GLN A N 1
ATOM 825 C CA . GLN A 1 99 ? -13.964 -2.270 13.564 1.00 96.19 99 GLN A CA 1
ATOM 826 C C . GLN A 1 99 ? -14.635 -1.149 14.372 1.00 96.19 99 GLN A C 1
ATOM 828 O O . GLN A 1 99 ? -14.965 -1.342 15.546 1.00 96.19 99 GLN A O 1
ATOM 833 N N . LYS A 1 100 ? -14.875 0.010 13.747 1.00 96.62 100 LYS A N 1
ATOM 834 C CA . LYS A 1 100 ? -15.472 1.172 14.420 1.00 96.62 100 LYS A CA 1
ATOM 835 C C . LYS A 1 100 ? -16.875 0.894 14.936 1.00 96.62 100 LYS A C 1
ATOM 837 O O . LYS A 1 100 ? -17.214 1.326 16.035 1.00 96.62 100 LYS A O 1
ATOM 842 N N . LYS A 1 101 ? -17.668 0.125 14.193 1.00 95.94 101 LYS A N 1
ATOM 843 C CA . LYS A 1 101 ? -18.993 -0.317 14.633 1.00 95.94 101 LYS A CA 1
ATOM 844 C C . LYS A 1 101 ? -18.915 -1.126 15.930 1.00 95.94 101 LYS A C 1
ATOM 846 O O . LYS A 1 101 ? -19.666 -0.852 16.865 1.00 95.94 101 LYS A O 1
ATOM 851 N N . PHE A 1 102 ? -17.997 -2.090 16.027 1.00 93.62 102 PHE A N 1
ATOM 852 C CA . PHE A 1 102 ? -17.826 -2.869 17.258 1.00 93.62 102 PHE A CA 1
ATOM 853 C C . PHE A 1 102 ? -17.315 -2.027 18.431 1.00 93.62 102 PHE A C 1
ATOM 855 O O . PHE A 1 102 ? -17.779 -2.217 19.557 1.00 93.62 102 PHE A O 1
ATOM 862 N N . GLU A 1 103 ? -16.398 -1.093 18.176 1.00 94.00 103 GLU A N 1
ATOM 863 C CA . GLU A 1 103 ? -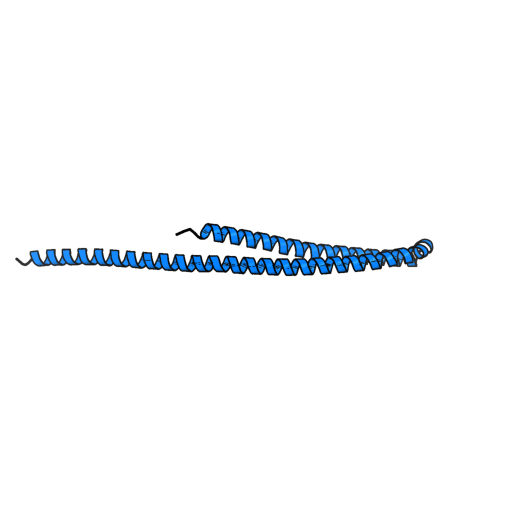15.900 -0.158 19.191 1.00 94.00 103 GLU A CA 1
ATOM 864 C C . GLU A 1 103 ? -17.025 0.715 19.757 1.00 94.00 103 GLU A C 1
ATOM 866 O O . GLU A 1 103 ? -17.182 0.779 20.974 1.00 94.00 103 GLU A O 1
ATOM 871 N N . GLN A 1 104 ? -17.861 1.303 18.896 1.00 96.12 104 GLN A N 1
ATOM 872 C CA . GLN A 1 104 ? -19.002 2.12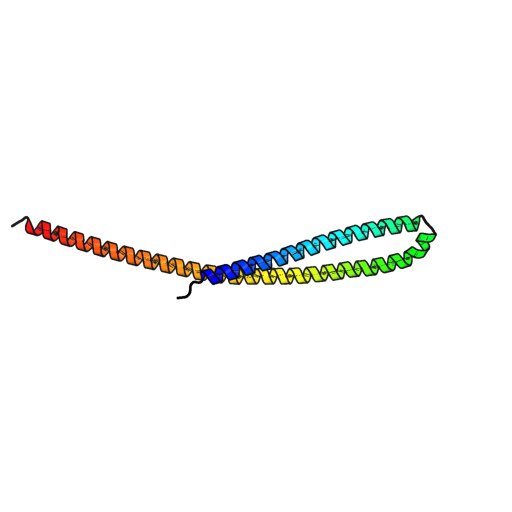3 19.316 1.00 96.12 104 GLN A CA 1
ATOM 873 C C . GLN A 1 104 ? -20.003 1.322 20.154 1.00 96.12 104 GLN A C 1
ATOM 875 O O . GLN A 1 104 ? -20.451 1.784 21.202 1.00 96.12 104 GLN A O 1
ATOM 880 N N . VAL A 1 105 ? -20.338 0.096 19.737 1.00 94.88 105 VAL A N 1
ATOM 881 C CA . VAL A 1 105 ? -21.248 -0.764 20.512 1.00 94.88 105 VAL A CA 1
ATOM 882 C C . VAL A 1 105 ? -20.659 -1.083 21.888 1.00 94.88 105 VAL A C 1
ATOM 884 O O . VAL A 1 105 ? -21.387 -1.082 22.881 1.00 94.88 105 VAL A O 1
ATOM 887 N N . GLN A 1 106 ? -19.357 -1.358 21.975 1.00 93.69 106 GLN A N 1
ATOM 888 C CA . GLN A 1 106 ? -18.700 -1.621 23.254 1.00 93.69 106 GLN A CA 1
ATOM 889 C C . GLN A 1 106 ? -18.676 -0.378 24.152 1.00 93.69 106 GLN A C 1
ATOM 891 O O . GLN A 1 106 ? -18.993 -0.495 25.333 1.00 93.69 106 GLN A O 1
ATOM 896 N N . GLU A 1 107 ? -18.389 0.800 23.598 1.00 93.75 107 GLU A N 1
ATOM 897 C CA . GLU A 1 107 ? -18.406 2.071 24.330 1.00 93.75 107 GLU A CA 1
ATOM 898 C C . GLU A 1 107 ? -19.784 2.356 24.945 1.00 93.75 107 GLU A C 1
ATOM 900 O O . GLU A 1 107 ? -19.883 2.638 26.139 1.00 93.75 107 GLU A O 1
ATOM 905 N N . GLN A 1 108 ? -20.863 2.186 24.173 1.00 94.12 108 GLN A N 1
ATOM 906 C CA . GLN A 1 108 ? -22.231 2.357 24.680 1.00 94.12 108 GLN A CA 1
ATOM 907 C C . GLN A 1 108 ? -22.555 1.381 25.821 1.00 94.12 108 GLN A C 1
ATOM 909 O O . GLN A 1 108 ? -23.204 1.745 26.803 1.00 94.12 108 GLN A O 1
ATOM 914 N N . ARG A 1 109 ? -22.069 0.137 25.737 1.00 91.06 109 ARG A N 1
ATOM 915 C CA . ARG A 1 109 ? -22.256 -0.860 26.805 1.00 91.06 109 ARG A CA 1
ATOM 916 C C . ARG A 1 109 ? -21.470 -0.505 28.059 1.00 91.06 109 ARG A C 1
ATOM 918 O O . ARG A 1 109 ? -21.980 -0.697 29.163 1.00 91.06 109 ARG A O 1
ATOM 925 N N . ASP A 1 110 ? -20.258 0.012 27.902 1.00 92.44 110 ASP A N 1
ATOM 926 C CA . ASP A 1 110 ? -19.426 0.442 29.021 1.00 92.44 110 ASP A CA 1
ATOM 927 C C . ASP A 1 110 ? -20.024 1.671 29.723 1.00 92.44 110 ASP A C 1
ATOM 929 O O . ASP A 1 110 ? -20.049 1.708 30.957 1.00 92.44 110 ASP A O 1
ATOM 933 N N . LEU A 1 111 ? -20.592 2.618 28.966 1.00 94.50 111 LEU A N 1
ATOM 934 C CA . LEU A 1 111 ? -21.348 3.757 29.498 1.00 94.50 111 LEU A CA 1
ATOM 935 C C . LEU A 1 111 ? -22.571 3.297 30.301 1.00 94.50 111 LEU A C 1
ATOM 937 O O . LEU A 1 111 ? -22.673 3.621 31.485 1.00 94.50 111 LEU A O 1
ATOM 941 N N . ALA A 1 112 ? -23.425 2.452 29.720 1.00 93.31 112 ALA A N 1
ATOM 942 C CA . ALA A 1 112 ? -24.602 1.920 30.410 1.00 93.31 112 ALA A CA 1
ATOM 943 C C . ALA A 1 112 ? -24.225 1.139 31.685 1.00 93.31 112 ALA A C 1
ATOM 945 O O . ALA A 1 112 ? -24.851 1.282 32.737 1.00 93.31 112 ALA A O 1
ATOM 946 N N . ALA A 1 113 ? -23.155 0.338 31.637 1.00 91.88 113 ALA A N 1
ATOM 947 C CA . ALA A 1 113 ? -22.672 -0.400 32.802 1.00 91.88 113 ALA A CA 1
ATOM 948 C C . ALA A 1 113 ? -22.070 0.515 33.882 1.00 91.88 113 ALA A C 1
ATOM 950 O O . ALA A 1 113 ? -22.084 0.168 35.067 1.00 91.88 113 ALA A O 1
ATOM 951 N N . LYS A 1 114 ? -21.500 1.661 33.497 1.00 94.50 114 LYS A N 1
ATOM 952 C CA . LYS A 1 114 ? -20.992 2.682 34.420 1.00 94.50 114 LYS A CA 1
ATOM 953 C C . LYS A 1 114 ? -22.140 3.435 35.088 1.00 94.50 114 LYS A C 1
ATOM 955 O O . LYS A 1 114 ? -22.107 3.610 36.302 1.00 94.50 114 LYS A O 1
ATOM 960 N N . GLU A 1 115 ? -23.166 3.816 34.336 1.00 95.25 115 GLU A N 1
ATOM 961 C CA . GLU A 1 115 ? -24.373 4.462 34.865 1.00 95.25 115 GLU A CA 1
ATOM 962 C C . GLU A 1 115 ? -25.135 3.542 35.821 1.00 95.25 115 GLU A C 1
ATOM 964 O O . GLU A 1 115 ? -25.431 3.939 36.945 1.00 95.25 115 GLU A O 1
ATOM 969 N N . ALA A 1 116 ? -25.342 2.276 35.451 1.00 93.75 116 ALA A N 1
ATOM 970 C CA . ALA A 1 116 ? -25.983 1.291 36.322 1.00 93.75 116 ALA A CA 1
ATOM 971 C C . ALA A 1 116 ? -25.176 0.986 37.600 1.00 93.75 116 ALA A C 1
ATOM 973 O O . ALA A 1 116 ? -25.738 0.567 38.612 1.00 93.75 116 ALA A O 1
ATOM 974 N N . ARG A 1 117 ? -23.845 1.142 37.572 1.00 93.44 117 ARG A N 1
ATOM 975 C CA . ARG A 1 117 ? -23.006 1.064 38.780 1.00 93.44 117 ARG A CA 1
ATOM 976 C C . ARG A 1 117 ? -23.193 2.290 39.663 1.00 93.44 117 ARG A C 1
ATOM 978 O O . ARG A 1 117 ? -23.515 2.120 40.830 1.00 93.44 117 ARG A O 1
ATOM 985 N N . ARG A 1 118 ? -23.099 3.490 39.084 1.00 93.69 118 ARG A N 1
ATOM 986 C CA . ARG A 1 118 ? -23.330 4.754 39.798 1.00 93.69 118 ARG A CA 1
ATOM 987 C C . ARG A 1 118 ? -24.702 4.792 40.462 1.00 93.69 118 ARG A C 1
ATOM 989 O O . ARG A 1 118 ? -24.785 5.116 41.633 1.00 93.69 118 ARG A O 1
ATOM 996 N N . TYR A 1 119 ? -25.752 4.396 39.744 1.00 94.19 119 TYR A N 1
ATOM 997 C CA . TYR A 1 119 ? -27.108 4.350 40.290 1.00 94.19 119 TYR A CA 1
ATOM 998 C C . TYR A 1 119 ? -27.207 3.429 41.514 1.00 94.19 119 TYR A C 1
ATOM 1000 O O . TYR A 1 119 ? -27.740 3.829 42.544 1.00 94.19 119 TYR A O 1
ATOM 1008 N N . ARG A 1 120 ? -26.632 2.220 41.433 1.00 92.94 120 ARG A N 1
ATOM 1009 C CA . ARG A 1 120 ? -26.596 1.277 42.564 1.00 92.94 120 ARG A CA 1
ATOM 1010 C C . ARG A 1 120 ? -25.784 1.804 43.746 1.00 92.94 120 ARG A C 1
ATOM 1012 O O . ARG A 1 120 ? -26.196 1.622 44.884 1.00 92.94 120 ARG A O 1
ATOM 1019 N N . GLU A 1 121 ? -24.650 2.448 43.486 1.00 92.75 121 GLU A N 1
ATOM 1020 C CA . GLU A 1 121 ? -23.825 3.076 44.526 1.00 92.75 121 GLU A CA 1
ATOM 1021 C C . GLU A 1 121 ? -24.585 4.208 45.229 1.00 92.75 121 GLU A C 1
ATOM 1023 O O . GLU A 1 121 ? -24.604 4.247 46.456 1.00 92.75 121 GLU A O 1
ATOM 1028 N N . THR A 1 122 ? -25.271 5.077 44.477 1.00 92.94 122 THR A N 1
ATOM 1029 C CA . THR A 1 122 ? -26.116 6.143 45.036 1.00 92.94 122 THR A CA 1
ATOM 1030 C C . THR A 1 122 ? -27.228 5.576 45.916 1.00 92.94 122 THR A C 1
ATOM 1032 O O . THR A 1 122 ? -27.337 5.987 47.066 1.00 92.94 122 THR A O 1
ATOM 1035 N N . GLN A 1 123 ? -27.984 4.578 45.438 1.00 93.56 123 GLN A N 1
ATOM 1036 C CA . GLN A 1 123 ? -29.037 3.944 46.245 1.00 93.56 123 GLN A CA 1
ATOM 1037 C C . GLN A 1 123 ? -28.495 3.348 47.550 1.00 93.56 123 GLN A C 1
ATOM 1039 O O . GLN A 1 123 ? -29.100 3.517 48.606 1.00 93.56 123 GLN A O 1
ATOM 1044 N N . MET A 1 124 ? -27.328 2.701 47.501 1.00 92.19 124 MET A N 1
ATOM 1045 C CA . MET A 1 124 ? -26.692 2.139 48.692 1.00 92.19 124 MET A CA 1
ATOM 1046 C C . MET A 1 124 ? -26.271 3.230 49.692 1.00 92.19 124 MET A C 1
ATOM 1048 O O . MET A 1 124 ? -26.410 3.046 50.901 1.00 92.19 124 MET A O 1
ATOM 1052 N N . PHE A 1 125 ? -25.761 4.373 49.218 1.00 92.38 125 PHE A N 1
ATOM 1053 C CA . PHE A 1 125 ? -25.418 5.495 50.096 1.00 92.38 125 PHE A CA 1
ATOM 1054 C C . PHE A 1 125 ? -26.653 6.135 50.735 1.00 92.38 125 PHE A C 1
ATOM 1056 O O . PHE A 1 125 ? -26.611 6.433 51.930 1.00 92.38 125 PHE A O 1
ATOM 1063 N N . ASP A 1 126 ? -27.745 6.283 49.985 1.00 92.00 126 ASP A N 1
ATOM 1064 C CA . ASP A 1 126 ? -29.014 6.817 50.493 1.00 92.00 126 ASP A CA 1
ATOM 1065 C C . ASP A 1 126 ? -29.620 5.895 51.570 1.00 92.00 126 ASP A C 1
ATOM 1067 O O . ASP A 1 126 ? -30.055 6.358 52.630 1.00 92.00 126 ASP A O 1
ATOM 1071 N N . GLU A 1 127 ? -29.569 4.573 51.367 1.00 88.88 127 GLU A N 1
ATOM 1072 C CA . GLU A 1 127 ? -29.975 3.586 52.378 1.00 88.88 127 GLU A CA 1
ATOM 1073 C C . GLU A 1 127 ? -29.124 3.696 53.654 1.00 88.88 127 GLU A C 1
ATOM 1075 O O . GLU A 1 127 ? -29.659 3.768 54.761 1.00 88.88 127 GLU A O 1
ATOM 1080 N N . VAL A 1 128 ? -27.797 3.782 53.533 1.00 90.62 128 VAL A N 1
ATOM 1081 C CA . VAL A 1 128 ? -26.905 3.919 54.700 1.00 90.62 128 VAL A CA 1
ATOM 1082 C C . VAL A 1 128 ? -27.131 5.246 55.434 1.00 90.62 128 VAL A C 1
ATOM 1084 O O . VAL A 1 128 ? -27.106 5.276 56.669 1.00 90.62 128 VAL A O 1
ATOM 1087 N N . ALA A 1 129 ? -27.358 6.338 54.701 1.00 89.50 129 ALA A N 1
ATOM 1088 C CA . ALA A 1 129 ? -27.646 7.649 55.272 1.00 89.50 129 ALA A CA 1
ATOM 1089 C C . ALA A 1 129 ? -28.971 7.646 56.047 1.00 89.50 129 ALA A C 1
ATOM 1091 O O . ALA A 1 129 ? -29.005 8.123 57.184 1.00 89.50 129 ALA A O 1
ATOM 1092 N N . SER A 1 130 ? -30.027 7.044 55.489 1.00 88.56 130 SER A N 1
ATOM 1093 C CA . SER A 1 130 ? -31.328 6.950 56.163 1.00 88.56 130 SER A CA 1
ATOM 1094 C C . SER A 1 130 ? -31.256 6.114 57.446 1.00 88.56 130 SER A C 1
ATOM 1096 O O . SER A 1 130 ? -31.716 6.572 58.490 1.00 88.56 130 SER A O 1
ATOM 1098 N N . ILE A 1 131 ? -30.570 4.963 57.431 1.00 88.50 131 ILE A N 1
ATOM 1099 C CA . ILE A 1 131 ? -30.358 4.127 58.629 1.00 88.50 131 ILE A CA 1
ATOM 1100 C C . ILE A 1 131 ? -29.629 4.903 59.734 1.00 88.50 131 ILE A C 1
ATOM 1102 O O . ILE A 1 131 ? -29.995 4.806 60.907 1.00 88.50 131 ILE A O 1
ATOM 1106 N N . ARG A 1 132 ? -28.584 5.666 59.387 1.00 85.81 132 ARG A N 1
ATOM 1107 C CA . ARG A 1 132 ? -27.849 6.489 60.363 1.00 85.81 132 ARG A CA 1
ATOM 1108 C C . ARG A 1 132 ? -28.727 7.590 60.946 1.00 85.81 132 ARG A C 1
ATOM 1110 O O . ARG A 1 132 ? -28.742 7.756 62.162 1.00 85.81 132 ARG A O 1
ATOM 1117 N N . PHE A 1 133 ? -29.474 8.291 60.099 1.00 85.81 133 PHE A N 1
ATOM 1118 C CA . PHE A 1 133 ? -30.357 9.372 60.524 1.00 85.81 133 PHE A CA 1
ATOM 1119 C C . PHE A 1 133 ? -31.474 8.877 61.454 1.00 85.81 133 PHE A C 1
ATOM 1121 O O . PHE A 1 133 ? -31.724 9.484 62.494 1.00 85.81 133 PHE A O 1
ATOM 1128 N N . SER A 1 134 ? -32.094 7.733 61.145 1.00 82.62 134 SER A N 1
ATOM 1129 C CA . SER A 1 134 ? -33.107 7.118 62.013 1.00 82.62 134 SER A CA 1
ATOM 1130 C C . SER A 1 134 ? -32.543 6.691 63.372 1.00 82.62 134 SER A C 1
ATOM 1132 O O . SER A 1 134 ? -33.218 6.846 64.385 1.00 82.62 134 SER A O 1
ATOM 1134 N N . ARG A 1 135 ? -31.300 6.190 63.426 1.00 78.75 135 ARG A N 1
ATOM 1135 C CA . ARG A 1 135 ? -30.636 5.853 64.701 1.00 78.75 135 ARG A CA 1
ATOM 1136 C C . ARG A 1 135 ? -30.340 7.085 65.551 1.00 78.75 135 ARG A C 1
ATOM 1138 O O . ARG A 1 135 ? -30.448 7.010 66.768 1.00 78.75 135 ARG A O 1
ATOM 1145 N N . GLN A 1 136 ? -29.970 8.196 64.922 1.00 77.12 136 GLN A N 1
ATOM 1146 C CA . GLN A 1 136 ? -29.647 9.431 65.631 1.00 77.12 136 GLN A CA 1
ATOM 1147 C C . GLN A 1 136 ? -30.897 10.081 66.242 1.00 77.12 136 GLN A C 1
ATOM 1149 O O . GLN A 1 136 ? -30.872 10.444 67.411 1.00 77.12 136 GLN A O 1
ATOM 1154 N N . GLN A 1 137 ? -32.023 10.094 65.519 1.00 72.06 137 GLN A N 1
ATOM 1155 C CA . GLN A 1 137 ? -33.309 10.547 66.070 1.00 72.06 137 GLN A CA 1
ATOM 1156 C C . GLN A 1 137 ? -33.833 9.653 67.204 1.00 72.06 137 GLN A C 1
ATOM 1158 O O . GLN A 1 137 ? -34.414 10.155 68.160 1.00 72.06 137 GLN A O 1
ATOM 1163 N N . GLY A 1 138 ? -33.614 8.335 67.125 1.00 64.38 138 GLY A N 1
ATOM 1164 C CA . GLY A 1 138 ? -33.957 7.422 68.221 1.00 64.38 138 GLY A CA 1
ATOM 1165 C C . GLY A 1 138 ? -33.145 7.687 69.494 1.00 64.38 138 GLY A C 1
ATOM 1166 O O . GLY A 1 138 ? -33.692 7.617 70.586 1.00 64.38 138 GLY A O 1
ATOM 1167 N N . ALA A 1 139 ? -31.867 8.054 69.359 1.00 59.22 139 ALA A N 1
ATOM 1168 C CA . ALA A 1 139 ? -31.003 8.385 70.493 1.00 59.22 139 ALA A CA 1
ATOM 1169 C C . ALA A 1 139 ? -31.289 9.774 71.098 1.00 59.22 139 ALA A C 1
ATOM 1171 O O . ALA A 1 139 ? -31.107 9.962 72.297 1.00 59.22 139 ALA A O 1
ATOM 1172 N N . GLU A 1 140 ? -31.745 10.740 70.294 1.00 55.50 140 GLU A N 1
ATOM 1173 C CA . GLU A 1 140 ? -32.146 12.074 70.771 1.00 55.50 140 GLU A CA 1
ATOM 1174 C C . GLU A 1 140 ? -33.522 12.055 71.465 1.00 55.50 140 GLU A C 1
ATOM 1176 O O . GLU A 1 140 ? -33.731 12.802 72.416 1.00 55.50 140 GLU A O 1
ATOM 1181 N N . GLY A 1 141 ? -34.432 11.151 71.075 1.00 54.47 141 GLY A N 1
ATOM 1182 C CA . GLY A 1 141 ? -35.741 10.979 71.723 1.00 54.47 141 GLY A CA 1
ATOM 1183 C C . GLY A 1 141 ? -35.722 10.233 73.067 1.00 54.47 141 GLY A C 1
ATOM 1184 O O . GLY A 1 141 ? -36.653 10.379 73.852 1.00 54.47 141 GLY A O 1
ATOM 1185 N N . GLU A 1 142 ? -34.673 9.459 73.361 1.00 51.22 142 GLU A N 1
ATOM 1186 C CA . GLU A 1 142 ? -34.506 8.744 74.642 1.00 51.22 142 GLU A CA 1
ATOM 1187 C C . GLU A 1 142 ? -33.748 9.571 75.709 1.00 51.22 142 GLU A C 1
ATOM 1189 O O . GLU A 1 142 ? -33.598 9.121 76.843 1.00 51.22 142 GLU A O 1
ATOM 1194 N N . GLY A 1 143 ? -33.287 10.785 75.374 1.00 47.84 143 GLY A N 1
ATOM 1195 C CA . GLY A 1 143 ? -32.550 11.684 76.277 1.00 47.84 143 GLY A CA 1
ATOM 1196 C C . GLY A 1 143 ? -33.377 12.768 76.989 1.00 47.84 143 GLY A C 1
ATOM 1197 O O . GLY A 1 143 ? -32.819 13.485 77.816 1.00 47.84 143 GLY A O 1
ATOM 1198 N N . GLU A 1 144 ? -34.676 12.899 76.694 1.00 47.44 144 GLU A N 1
ATOM 1199 C CA . GLU A 1 144 ? -35.588 13.898 77.298 1.00 47.44 144 GLU A CA 1
ATOM 1200 C C . GLU A 1 144 ? -36.696 13.277 78.184 1.00 47.44 144 GLU A C 1
ATOM 1202 O O . GLU A 1 144 ? -37.759 13.872 78.367 1.00 47.44 144 GLU A O 1
ATOM 1207 N N . GLY A 1 145 ? -36.463 12.082 78.742 1.00 42.56 145 GLY A N 1
ATOM 1208 C CA . GLY A 1 145 ? -37.365 11.407 79.692 1.00 42.56 145 GLY A CA 1
ATOM 1209 C C . GLY A 1 145 ? -36.912 11.501 81.143 1.00 42.56 145 GLY A C 1
ATOM 1210 O O . GLY A 1 145 ? -35.759 11.097 81.411 1.00 42.56 145 GLY A O 1
#

Sequence (145 aa):
MKDLKPLIRLNQREVDQRRRVVVQLQESQDRLVAEREQFEQQVIVERDLAATDLMLAKSYPAFARRVEMLRDEYERRAATLRLELERAEEALAEAFREQKKFEQVQEQRDLAAKEARRYRETQMFDEVASIRFSRQQGAEGEGEG

Secondary structure (DSSP, 8-state):
---SHHHHHHHHHHHHHHHHHHHHHHHHHHHHHHHHHHHHHHHHHHHHHHTT-HHHHHHHHHHHHHHHHHHHHHHHHHHHHHHHHHHHHHHHHHHHHHHHHHHHHHHHHHHHHHHHHHHHHHHHHHHHHHHHHHHHHHHHHTS--

pLDDT: mean 92.31, std 11.36, range [42.56, 98.69]